Protein AF-A0A3D3CQX9-F1 (afdb_monomer)

Nearest PDB structures (foldseek):
  3dh0-assembly1_A  TM=8.111E-01  e=6.258E-07  Aquifex aeolicus
  1dl5-assembly1_A  TM=9.512E-01  e=4.922E-06  Thermotoga maritima
  2yxe-assembly1_B  TM=9.390E-01  e=7.233E-05  Methanocaldococcus jannaschii DSM 2661
  3tma-assembly1_A  TM=8.481E-01  e=3.045E-04  Thermus thermophilus HB27
  5wwr-assembly2_B  TM=9.093E-01  e=9.381E-04  Homo sapiens

Sequence (147 aa):
MQTEEQLKEMVRRKYSEIALQDKTENQASCCGTGGCTTEVYNIMTEDYSNLEGYNPDADLGLGCGLPTRFARIKNGDVVIDLGSGAGNDCFIARSETGETGKVIGIDFTDAMIDKARANADKRDFHNVEFRKGDIEKMPVTSNTADV

Solvent-accessible surface area (backbone atoms only — not comparable to full-atom values): 8348 Å² total; per-residue (Å²): 131,82,52,71,68,57,51,52,50,53,52,41,52,50,54,37,51,47,56,75,50,54,44,73,58,20,52,52,25,75,74,38,76,58,80,89,49,97,68,71,67,61,88,45,74,67,80,53,87,84,44,66,46,55,38,77,94,22,52,53,59,67,61,76,68,68,66,65,85,74,63,72,67,41,74,48,37,28,35,58,37,84,68,27,48,30,31,26,66,46,34,27,47,36,54,50,11,38,88,75,13,36,26,36,28,27,24,72,32,69,51,24,38,54,48,20,47,56,51,34,59,78,66,71,46,85,48,57,46,70,44,74,27,45,84,94,60,54,86,66,70,84,94,64,63,79,78

Radius of gyration: 15.47 Å; Cα contacts (8 Å, |Δi|>4): 254; chains: 1; bounding box: 42×39×32 Å

Structure (mmCIF, N/CA/C/O backbone):
data_AF-A0A3D3CQX9-F1
#
_entry.id   AF-A0A3D3CQX9-F1
#
loop_
_atom_site.group_PDB
_atom_site.id
_atom_site.type_symbol
_atom_site.label_atom_id
_atom_site.label_alt_id
_atom_site.label_comp_id
_atom_site.label_asym_id
_atom_site.label_entity_id
_atom_site.label_seq_id
_atom_site.pdbx_PDB_ins_code
_atom_site.Cartn_x
_atom_site.Cartn_y
_atom_site.Cartn_z
_atom_site.occupancy
_atom_site.B_iso_or_equiv
_atom_site.auth_seq_id
_atom_site.auth_comp_id
_atom_site.auth_asym_id
_atom_site.auth_atom_id
_atom_site.pdbx_PDB_model_num
ATOM 1 N N . MET A 1 1 ? 14.833 26.815 -15.435 1.00 69.38 1 MET A N 1
ATOM 2 C CA . MET A 1 1 ? 14.378 26.047 -14.257 1.00 69.38 1 MET A CA 1
ATOM 3 C C . MET A 1 1 ? 13.242 25.150 -14.699 1.00 69.38 1 MET A C 1
ATOM 5 O O . MET A 1 1 ? 12.440 25.604 -15.507 1.00 69.38 1 MET A O 1
ATOM 9 N N . GLN A 1 2 ? 13.211 23.901 -14.240 1.00 76.38 2 GLN A N 1
ATOM 10 C CA . GLN A 1 2 ? 12.053 23.028 -14.449 1.00 76.38 2 GLN A CA 1
ATOM 11 C C . GLN A 1 2 ? 10.881 23.525 -13.595 1.00 76.38 2 GLN A C 1
ATOM 13 O O . GLN A 1 2 ? 11.107 24.093 -12.525 1.00 76.38 2 GLN A O 1
ATOM 18 N N . THR A 1 3 ? 9.653 23.355 -14.080 1.00 93.12 3 THR A N 1
ATOM 19 C CA . THR A 1 3 ? 8.449 23.630 -13.285 1.00 93.12 3 THR A CA 1
ATOM 20 C C . THR A 1 3 ? 8.198 22.499 -12.286 1.00 93.12 3 THR A C 1
ATOM 22 O O . THR A 1 3 ? 8.699 21.388 -12.455 1.00 93.12 3 THR A O 1
ATOM 25 N N . GLU A 1 4 ? 7.398 22.768 -11.256 1.00 88.81 4 GLU A N 1
ATOM 26 C CA . GLU A 1 4 ? 6.961 21.765 -10.276 1.00 88.81 4 GLU A CA 1
ATOM 27 C C . GLU A 1 4 ? 6.305 20.550 -10.952 1.00 88.81 4 GLU A C 1
ATOM 29 O O . GLU A 1 4 ? 6.693 19.413 -10.704 1.00 88.81 4 GLU A O 1
ATOM 34 N N . GLU A 1 5 ? 5.415 20.794 -11.917 1.00 88.94 5 GLU A N 1
ATOM 35 C CA . GLU A 1 5 ? 4.778 19.739 -12.715 1.00 88.94 5 GLU A CA 1
ATOM 36 C C . GLU A 1 5 ? 5.790 18.898 -13.508 1.00 88.94 5 GLU A C 1
ATOM 38 O O . GLU A 1 5 ? 5.683 17.674 -13.565 1.00 88.94 5 GLU A O 1
ATOM 43 N N . GLN A 1 6 ? 6.820 19.526 -14.087 1.00 91.06 6 GLN A N 1
ATOM 44 C CA . GLN A 1 6 ? 7.869 18.805 -14.815 1.00 91.06 6 GLN A CA 1
ATOM 45 C C . GLN A 1 6 ? 8.723 17.936 -13.887 1.00 91.06 6 GLN A C 1
ATOM 47 O O . GLN A 1 6 ? 9.115 16.831 -14.268 1.00 91.06 6 GLN A O 1
ATOM 52 N N . LEU A 1 7 ? 9.010 18.420 -12.677 1.00 91.44 7 LEU A N 1
ATOM 53 C CA . LEU A 1 7 ? 9.712 17.642 -11.657 1.00 91.44 7 LEU A CA 1
ATOM 54 C C . LEU A 1 7 ? 8.860 16.452 -11.213 1.00 91.44 7 LEU A C 1
ATOM 56 O O . LEU A 1 7 ? 9.351 15.325 -11.177 1.00 91.44 7 LEU A O 1
ATOM 60 N N . LYS A 1 8 ? 7.570 16.673 -10.962 1.00 90.31 8 LYS A N 1
ATOM 61 C CA . LYS A 1 8 ? 6.640 15.623 -10.541 1.00 90.31 8 LYS A CA 1
ATOM 62 C C . LYS A 1 8 ? 6.462 14.539 -11.598 1.00 90.31 8 LYS A C 1
ATOM 64 O O . LYS A 1 8 ? 6.471 13.355 -11.271 1.00 90.31 8 LYS A O 1
ATOM 69 N N . GLU A 1 9 ? 6.380 14.927 -12.869 1.00 91.75 9 GLU A N 1
ATOM 70 C CA . GLU A 1 9 ? 6.362 13.988 -13.994 1.00 91.75 9 GLU A CA 1
ATOM 71 C C . GLU A 1 9 ? 7.647 13.157 -14.064 1.00 91.75 9 GLU A C 1
ATOM 73 O O . GLU A 1 9 ? 7.601 11.942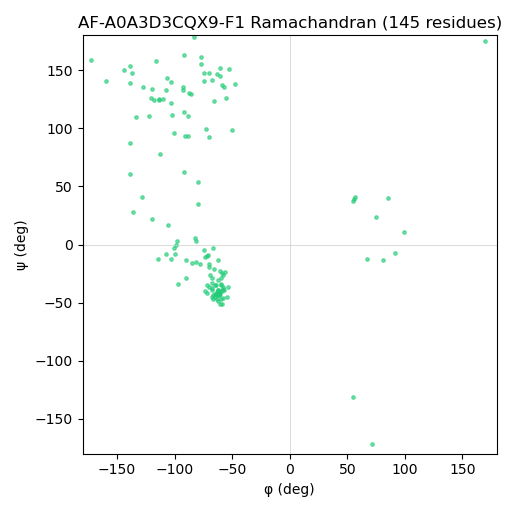 -14.258 1.00 91.75 9 GLU A O 1
ATOM 78 N N . MET A 1 10 ? 8.807 13.791 -13.860 1.00 91.69 10 MET A N 1
ATOM 79 C CA . MET A 1 10 ? 10.083 13.081 -13.839 1.00 91.69 10 MET A CA 1
ATOM 80 C C . MET A 1 10 ? 10.108 12.020 -12.736 1.00 91.69 10 MET A C 1
ATOM 82 O O . MET A 1 10 ? 10.482 10.877 -13.008 1.00 91.69 10 MET A O 1
ATOM 86 N N . VAL A 1 11 ? 9.676 12.378 -11.524 1.00 90.56 11 VAL A N 1
ATOM 87 C CA . VAL A 1 11 ? 9.594 11.450 -10.390 1.00 90.56 11 VAL A CA 1
ATOM 88 C C . VAL A 1 11 ? 8.586 10.330 -10.689 1.00 90.56 11 VAL A C 1
ATOM 90 O O . VAL A 1 11 ? 8.914 9.159 -10.512 1.00 90.56 11 VAL A O 1
ATOM 93 N N . ARG A 1 12 ? 7.410 10.644 -11.253 1.00 90.69 12 ARG A N 1
ATOM 94 C CA . ARG A 1 12 ? 6.391 9.645 -11.640 1.00 90.69 12 ARG A CA 1
ATOM 95 C C . ARG A 1 12 ? 6.911 8.624 -12.620 1.00 90.69 12 ARG A C 1
ATOM 97 O O . ARG A 1 12 ? 6.713 7.426 -12.420 1.00 90.69 12 ARG A O 1
ATOM 104 N N . ARG A 1 13 ? 7.607 9.085 -13.652 1.00 90.25 13 ARG A N 1
ATOM 105 C CA . ARG A 1 13 ? 8.219 8.193 -14.630 1.00 90.25 13 ARG A CA 1
ATOM 106 C C . ARG A 1 13 ? 9.241 7.269 -13.970 1.00 90.25 13 ARG A C 1
ATOM 108 O O . ARG A 1 13 ? 9.226 6.077 -14.248 1.00 90.25 13 ARG A O 1
ATOM 115 N N . LYS A 1 14 ? 10.077 7.789 -13.065 1.00 89.00 14 LYS A N 1
ATOM 116 C CA . LYS A 1 14 ? 11.076 6.981 -12.351 1.00 89.00 14 LYS A CA 1
ATOM 117 C C . LYS A 1 14 ? 10.464 5.905 -11.465 1.00 89.00 14 LYS A C 1
ATOM 119 O O . LYS A 1 14 ? 10.848 4.749 -11.587 1.00 89.00 14 LYS A O 1
ATOM 124 N N . TYR A 1 1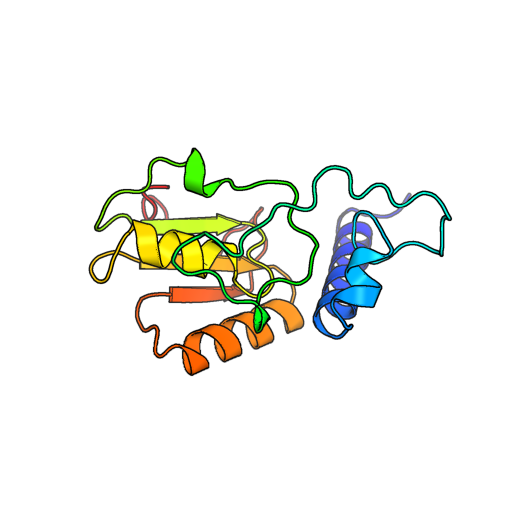5 ? 9.462 6.240 -10.662 1.00 88.50 15 TYR A N 1
ATOM 125 C CA . TYR A 1 15 ? 8.771 5.234 -9.851 1.00 88.50 15 TYR A CA 1
ATOM 126 C C . TYR A 1 15 ? 7.957 4.243 -10.699 1.00 88.50 15 TYR A C 1
ATOM 128 O O . TYR A 1 15 ? 7.848 3.076 -10.336 1.00 88.50 15 TYR A O 1
ATOM 136 N N . SER A 1 16 ? 7.466 4.655 -11.872 1.00 91.44 16 SER A N 1
ATOM 137 C CA . SER A 1 16 ? 6.819 3.731 -12.816 1.00 91.44 16 SER A CA 1
ATOM 138 C C . SER A 1 16 ? 7.805 2.723 -13.418 1.00 91.44 16 SER A C 1
ATOM 140 O O . SER A 1 16 ? 7.451 1.560 -13.576 1.00 91.44 16 SER A O 1
ATOM 142 N N . GLU A 1 17 ? 9.036 3.147 -13.734 1.00 89.06 17 GLU A N 1
ATOM 143 C CA . GLU A 1 17 ? 10.118 2.252 -14.182 1.00 89.06 17 GLU A CA 1
ATOM 144 C C . GLU A 1 17 ? 10.424 1.210 -13.093 1.00 89.06 17 GLU A C 1
ATOM 146 O O . GLU A 1 17 ? 10.332 0.012 -13.344 1.00 89.06 17 GLU A O 1
ATOM 151 N N . ILE A 1 18 ? 10.651 1.665 -11.859 1.00 88.06 18 ILE A N 1
ATOM 152 C CA . ILE A 1 18 ? 10.970 0.824 -10.692 1.00 88.06 18 ILE A CA 1
ATOM 153 C C . ILE A 1 18 ? 9.902 -0.243 -10.415 1.00 88.06 18 ILE A C 1
ATOM 155 O O . ILE A 1 18 ? 10.222 -1.379 -10.063 1.00 88.06 18 ILE A O 1
ATOM 159 N N . ALA A 1 19 ? 8.621 0.100 -10.584 1.00 88.56 19 ALA A N 1
ATOM 160 C CA . ALA A 1 19 ? 7.516 -0.838 -10.389 1.00 88.56 19 ALA A CA 1
ATOM 161 C C . ALA A 1 19 ? 7.599 -2.059 -11.324 1.00 88.56 19 ALA A C 1
ATOM 163 O O . ALA A 1 19 ? 7.110 -3.138 -10.976 1.00 88.56 19 ALA A O 1
ATOM 164 N N . LEU A 1 20 ? 8.207 -1.887 -12.501 1.00 87.44 20 LEU A N 1
ATOM 165 C CA . LEU A 1 20 ? 8.309 -2.888 -13.563 1.00 87.44 20 LEU A CA 1
ATOM 166 C C . LEU A 1 20 ? 9.661 -3.616 -13.584 1.00 87.44 20 LEU A C 1
ATOM 168 O O . LEU A 1 20 ? 9.806 -4.579 -14.334 1.00 87.44 20 LEU A O 1
ATOM 172 N N . GLN A 1 21 ? 10.627 -3.170 -12.782 1.00 85.12 21 GLN A N 1
ATOM 173 C CA . GLN A 1 21 ? 11.961 -3.759 -12.672 1.00 85.12 21 GLN A CA 1
ATOM 174 C C . GLN A 1 21 ? 12.040 -4.821 -11.573 1.00 85.12 21 GLN A C 1
ATOM 176 O O . GLN A 1 21 ? 11.195 -4.896 -10.673 1.00 85.12 21 GLN A O 1
ATOM 181 N N . ASP A 1 22 ? 13.095 -5.632 -11.638 1.00 83.19 22 ASP A N 1
ATOM 182 C CA . ASP A 1 22 ? 13.388 -6.626 -10.614 1.00 83.19 22 ASP A CA 1
ATOM 183 C C . ASP A 1 22 ? 13.947 -5.973 -9.345 1.00 83.19 22 ASP A C 1
ATOM 185 O O . ASP A 1 22 ? 14.700 -4.996 -9.381 1.00 83.19 22 ASP A O 1
ATOM 189 N N . LYS A 1 23 ? 13.641 -6.574 -8.190 1.00 79.06 23 LYS A N 1
ATOM 190 C CA . LYS A 1 23 ? 14.094 -6.093 -6.875 1.00 79.06 23 LYS A CA 1
ATOM 191 C C . LYS A 1 23 ? 15.613 -5.901 -6.801 1.00 79.06 23 LYS A C 1
ATOM 193 O O . LYS A 1 23 ? 16.079 -4.948 -6.188 1.00 79.06 23 LYS A O 1
ATOM 198 N N . THR A 1 24 ? 16.387 -6.774 -7.444 1.00 77.44 24 THR A N 1
ATOM 199 C CA . THR A 1 24 ? 17.853 -6.675 -7.486 1.00 77.44 24 THR A CA 1
ATOM 200 C C . THR A 1 24 ? 18.341 -5.432 -8.224 1.00 77.44 24 THR A C 1
ATOM 202 O O . THR A 1 24 ? 19.348 -4.853 -7.827 1.00 77.44 24 THR A O 1
ATOM 205 N N . GLU A 1 25 ? 17.636 -5.004 -9.276 1.00 77.31 25 GLU A N 1
ATOM 206 C CA . GLU A 1 25 ? 17.952 -3.763 -9.992 1.00 77.31 25 GLU A CA 1
ATOM 207 C C . GLU A 1 25 ? 17.587 -2.546 -9.141 1.00 77.31 25 GLU A C 1
ATOM 209 O O . GLU A 1 25 ? 18.378 -1.612 -9.019 1.00 77.31 25 GLU A O 1
ATOM 214 N N . ASN A 1 26 ? 16.433 -2.598 -8.472 1.00 74.19 26 ASN A N 1
ATOM 215 C CA . ASN A 1 26 ? 15.980 -1.535 -7.577 1.00 74.19 26 ASN A CA 1
ATOM 216 C C . ASN A 1 26 ? 16.939 -1.336 -6.393 1.00 74.19 26 ASN A C 1
ATOM 218 O O . ASN A 1 26 ? 17.252 -0.209 -6.020 1.00 74.19 26 ASN A O 1
ATOM 222 N N . GLN A 1 27 ? 17.471 -2.424 -5.836 1.00 71.88 27 GLN A N 1
ATOM 223 C CA . GLN A 1 27 ? 18.438 -2.375 -4.738 1.00 71.88 27 GLN A CA 1
ATOM 224 C C . GLN A 1 27 ? 19.842 -1.929 -5.172 1.00 71.88 27 GLN A C 1
ATOM 226 O O . GLN A 1 27 ? 20.673 -1.637 -4.314 1.00 71.88 27 GLN A O 1
ATOM 231 N N . ALA A 1 28 ? 20.137 -1.830 -6.471 1.00 65.44 28 ALA A N 1
ATOM 232 C CA . ALA A 1 28 ? 21.436 -1.351 -6.945 1.00 65.44 28 ALA A CA 1
ATOM 233 C C . ALA A 1 28 ? 21.621 0.175 -6.787 1.00 65.44 28 ALA A C 1
ATOM 235 O O . ALA A 1 28 ? 22.704 0.695 -7.056 1.00 65.44 28 ALA A O 1
ATOM 236 N N . SER A 1 29 ? 20.588 0.906 -6.352 1.00 60.44 29 SER A N 1
ATOM 237 C CA . SER A 1 29 ? 20.614 2.356 -6.144 1.00 60.44 29 SER A CA 1
ATOM 238 C C . SER A 1 29 ? 19.764 2.756 -4.934 1.00 60.44 29 SER A C 1
ATOM 240 O O . SER A 1 29 ? 18.746 2.133 -4.662 1.00 60.44 29 SER A O 1
ATOM 242 N N . CYS A 1 30 ? 20.134 3.851 -4.260 1.00 52.91 30 CYS A N 1
ATOM 243 C CA . CYS A 1 30 ? 19.441 4.391 -3.077 1.00 52.91 30 CYS A CA 1
ATOM 244 C C . CYS A 1 30 ? 17.939 4.692 -3.317 1.00 52.91 30 CYS A C 1
ATOM 246 O O . CYS A 1 30 ? 17.142 4.686 -2.385 1.00 52.91 30 CYS A O 1
ATOM 248 N N . CYS A 1 31 ? 17.531 4.918 -4.573 1.00 54.03 31 CYS A N 1
ATOM 249 C CA . CYS A 1 31 ? 16.129 5.121 -4.967 1.00 54.03 31 CYS A CA 1
ATOM 250 C C . CYS A 1 31 ? 15.756 4.337 -6.239 1.00 54.03 31 CYS A C 1
ATOM 252 O O . CYS A 1 31 ? 14.948 4.813 -7.036 1.00 54.03 31 CYS A O 1
ATOM 254 N N . GLY A 1 32 ? 16.408 3.203 -6.513 1.00 53.72 32 GLY A N 1
ATOM 255 C CA . GLY A 1 32 ? 16.115 2.340 -7.669 1.00 53.72 32 GLY A CA 1
ATOM 256 C C . GLY A 1 32 ? 16.418 2.902 -9.063 1.00 53.72 32 GLY A C 1
ATOM 257 O O . GLY A 1 32 ? 16.458 2.141 -10.021 1.00 53.72 32 GLY A O 1
ATOM 258 N N . THR A 1 33 ? 16.692 4.203 -9.219 1.00 46.78 33 THR A N 1
ATOM 259 C CA . THR A 1 33 ? 17.028 4.808 -10.519 1.00 46.78 33 THR A CA 1
ATOM 260 C C . THR A 1 33 ? 18.169 5.823 -10.415 1.00 46.78 33 THR A C 1
ATOM 262 O O . THR A 1 33 ? 17.977 7.032 -10.316 1.00 46.78 33 THR A O 1
ATOM 265 N N . GLY A 1 34 ? 19.398 5.324 -10.515 1.00 41.94 34 GLY A N 1
ATOM 266 C CA . GLY A 1 34 ? 20.623 6.109 -10.653 1.00 41.94 34 GLY A CA 1
ATOM 267 C C . GLY A 1 34 ? 21.711 5.216 -11.238 1.00 41.94 34 GLY A C 1
ATOM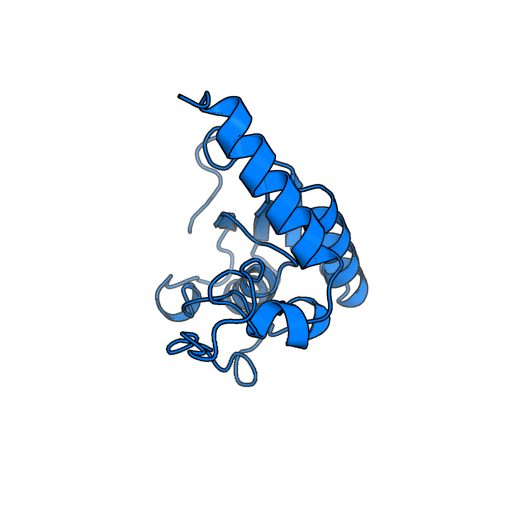 268 O O . GLY A 1 34 ? 21.747 4.032 -10.920 1.00 41.94 34 GLY A O 1
ATOM 269 N N . GLY A 1 35 ? 22.537 5.744 -12.149 1.00 41.34 35 GLY A N 1
ATOM 270 C CA . GLY A 1 35 ? 23.593 4.964 -12.806 1.00 41.34 35 GLY A CA 1
ATOM 271 C C . GLY A 1 35 ? 24.494 4.242 -11.801 1.00 41.34 35 GLY A C 1
ATOM 272 O O . GLY A 1 35 ? 24.652 4.721 -10.682 1.00 41.34 35 GLY A O 1
ATOM 273 N N . CYS A 1 36 ? 25.065 3.103 -12.209 1.00 39.19 36 CYS A N 1
ATOM 274 C CA . CYS A 1 36 ? 25.877 2.227 -11.365 1.00 39.19 36 CYS A CA 1
ATOM 275 C C . CYS A 1 36 ? 26.966 3.006 -10.611 1.00 39.19 36 CYS A C 1
ATOM 277 O O . CYS A 1 36 ? 28.035 3.281 -11.157 1.00 39.19 36 CYS A O 1
ATOM 279 N N . THR A 1 37 ? 26.715 3.338 -9.348 1.00 44.59 37 THR A N 1
ATOM 280 C CA . THR A 1 37 ? 27.763 3.727 -8.411 1.00 44.59 37 THR A CA 1
ATOM 281 C C . THR A 1 37 ? 28.203 2.471 -7.677 1.00 44.59 37 THR A C 1
ATOM 283 O O . THR A 1 37 ? 27.380 1.702 -7.194 1.00 44.59 37 THR A O 1
ATOM 286 N N . THR A 1 38 ? 29.512 2.248 -7.568 1.00 42.38 38 THR A N 1
ATOM 287 C CA . THR A 1 38 ? 30.101 1.157 -6.765 1.00 42.38 38 THR A CA 1
ATOM 288 C C . THR A 1 38 ? 29.875 1.325 -5.260 1.00 42.38 38 THR A C 1
ATOM 290 O O . THR A 1 38 ? 30.275 0.473 -4.473 1.00 42.38 38 THR A O 1
ATOM 293 N N . GLU A 1 39 ? 29.243 2.423 -4.854 1.00 41.00 39 GLU A N 1
ATOM 294 C CA . GLU A 1 39 ? 28.855 2.714 -3.484 1.00 41.00 39 GLU A CA 1
ATOM 295 C C . GLU A 1 39 ? 27.366 2.401 -3.327 1.00 41.00 39 GLU A C 1
ATOM 297 O O . GLU A 1 39 ? 26.489 3.190 -3.683 1.00 41.00 39 GLU A O 1
ATOM 302 N N . VAL A 1 40 ? 27.087 1.192 -2.839 1.00 42.72 40 VAL A N 1
ATOM 303 C CA . VAL A 1 40 ? 25.750 0.767 -2.422 1.00 42.72 40 VAL A CA 1
ATOM 304 C C . VAL A 1 40 ? 25.410 1.538 -1.146 1.00 42.72 40 VAL A C 1
ATOM 306 O O . VAL A 1 40 ? 25.752 1.121 -0.044 1.00 42.72 40 VAL A O 1
ATOM 309 N N . TYR A 1 41 ? 24.747 2.684 -1.283 1.00 42.03 41 TYR A N 1
ATOM 310 C CA . TYR A 1 41 ? 24.245 3.476 -0.152 1.00 42.03 41 TYR A CA 1
ATOM 311 C C . TYR A 1 41 ? 22.932 2.925 0.429 1.00 42.03 41 TYR A C 1
ATOM 313 O O . TYR A 1 41 ? 22.103 3.678 0.927 1.00 42.03 41 TYR A O 1
ATOM 321 N N . ASN A 1 42 ? 22.749 1.605 0.438 1.00 45.41 42 ASN A N 1
ATOM 322 C CA . ASN A 1 42 ? 21.634 0.979 1.144 1.00 45.41 42 ASN A CA 1
ATOM 323 C C . ASN A 1 42 ? 22.071 0.616 2.570 1.00 45.41 42 ASN A C 1
ATOM 325 O O . ASN A 1 42 ? 22.118 -0.546 2.953 1.00 45.41 42 ASN A O 1
ATOM 329 N N . ILE A 1 43 ? 22.429 1.630 3.365 1.00 44.44 43 ILE A N 1
ATOM 330 C CA . ILE A 1 43 ? 22.756 1.460 4.796 1.00 44.44 43 ILE A CA 1
ATOM 331 C C . ILE A 1 43 ? 21.492 1.134 5.625 1.00 44.44 43 ILE A C 1
ATOM 333 O O . ILE A 1 43 ? 21.605 0.740 6.780 1.00 44.44 43 ILE A O 1
ATOM 337 N N . MET A 1 44 ? 20.298 1.221 5.025 1.00 50.44 44 MET A N 1
ATOM 338 C CA . MET A 1 44 ? 19.005 0.983 5.677 1.00 50.44 44 MET A CA 1
ATOM 339 C C . MET A 1 44 ? 18.129 -0.026 4.913 1.00 50.44 44 MET A C 1
ATOM 341 O O . MET A 1 44 ? 16.933 0.198 4.757 1.00 50.44 44 MET A O 1
ATOM 345 N N . THR A 1 45 ? 18.692 -1.123 4.385 1.00 55.12 45 THR A N 1
ATOM 346 C CA . THR A 1 45 ? 17.837 -2.241 3.943 1.00 55.12 45 THR A CA 1
ATOM 347 C C . THR A 1 45 ? 17.304 -2.953 5.180 1.00 55.12 45 THR A C 1
ATOM 349 O O . THR A 1 45 ? 18.017 -3.724 5.820 1.00 55.12 45 THR A O 1
ATOM 352 N N . GLU A 1 46 ? 16.067 -2.640 5.545 1.00 66.25 46 GLU A N 1
ATOM 353 C CA . GLU A 1 46 ? 15.381 -3.245 6.684 1.00 66.25 46 GLU A CA 1
ATOM 354 C C . GLU A 1 46 ? 14.937 -4.671 6.346 1.00 66.25 46 GLU A C 1
ATOM 356 O O . GLU A 1 46 ? 14.488 -4.973 5.236 1.00 66.25 46 GLU A O 1
ATOM 361 N N . ASP A 1 47 ? 15.071 -5.563 7.324 1.00 79.69 47 ASP A N 1
ATOM 362 C CA . ASP A 1 47 ? 14.624 -6.941 7.200 1.00 79.69 47 ASP A CA 1
ATOM 363 C C . ASP A 1 47 ? 13.159 -7.062 7.632 1.00 79.6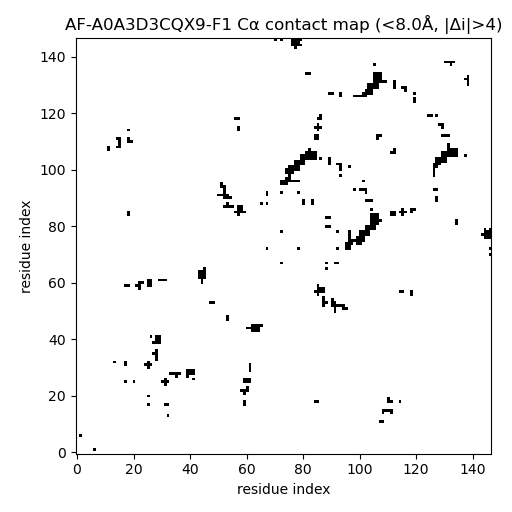9 47 ASP A C 1
ATOM 365 O O . ASP A 1 47 ? 12.836 -7.264 8.805 1.00 79.69 47 ASP A O 1
ATOM 369 N N . TYR A 1 48 ? 12.265 -6.959 6.654 1.00 83.44 48 TYR A N 1
ATOM 370 C CA . TYR A 1 48 ? 10.835 -7.177 6.846 1.00 83.44 48 TYR A CA 1
ATOM 371 C C . TYR A 1 48 ? 10.468 -8.655 7.073 1.00 83.44 48 TYR A C 1
ATOM 373 O O . TYR A 1 48 ? 9.326 -8.933 7.433 1.00 83.44 48 TYR A O 1
ATOM 381 N N . SER A 1 49 ? 11.390 -9.612 6.879 1.00 83.12 49 SER A N 1
ATOM 382 C CA . SER A 1 49 ? 11.064 -11.051 6.842 1.00 83.12 49 SER A CA 1
ATOM 383 C C . SER A 1 49 ? 10.443 -11.591 8.131 1.00 83.12 49 SER A C 1
ATOM 385 O O . SER A 1 49 ? 9.732 -12.595 8.101 1.00 83.12 49 SER A O 1
ATOM 387 N N . ASN A 1 50 ? 10.676 -10.904 9.251 1.00 86.81 50 ASN A N 1
ATOM 388 C CA . ASN A 1 50 ? 10.166 -11.272 10.569 1.00 86.81 50 ASN A CA 1
ATOM 389 C C . ASN A 1 50 ? 8.891 -10.509 10.968 1.00 86.81 50 ASN A C 1
ATOM 391 O O . ASN A 1 50 ? 8.427 -10.657 12.100 1.00 86.81 50 ASN A O 1
ATOM 395 N N . LEU A 1 51 ? 8.345 -9.667 10.087 1.00 90.88 51 LEU A N 1
ATOM 396 C CA . LEU A 1 51 ? 7.123 -8.915 10.354 1.00 90.88 51 LEU A CA 1
ATOM 397 C C . LEU A 1 51 ? 5.901 -9.677 9.860 1.00 90.88 51 LEU A C 1
ATOM 399 O O . LEU A 1 51 ? 5.860 -10.196 8.743 1.00 90.88 51 LEU A O 1
ATOM 403 N N . GLU A 1 52 ? 4.870 -9.704 10.699 1.00 93.19 52 GLU A N 1
ATOM 404 C CA . GLU A 1 52 ? 3.559 -10.161 10.268 1.00 93.19 52 GLU A CA 1
ATOM 405 C C . GLU A 1 52 ? 3.053 -9.257 9.137 1.00 93.19 52 GLU A C 1
ATOM 407 O O . GLU A 1 52 ? 3.378 -8.073 9.071 1.00 93.19 52 GLU A O 1
ATOM 412 N N . GLY A 1 53 ? 2.326 -9.836 8.184 1.00 92.94 53 GLY A N 1
ATOM 413 C CA . GLY A 1 53 ? 1.842 -9.087 7.028 1.00 92.94 53 GLY A CA 1
ATOM 414 C C . GLY A 1 53 ? 2.870 -8.889 5.909 1.00 92.94 53 GLY A C 1
ATOM 415 O O . GLY A 1 53 ? 2.437 -8.604 4.794 1.00 92.94 53 GLY A O 1
ATOM 416 N N . TYR A 1 54 ? 4.169 -9.143 6.135 1.00 94.88 54 TYR A N 1
ATOM 417 C CA . TYR A 1 54 ? 5.206 -9.026 5.100 1.00 94.88 54 TYR A CA 1
ATOM 418 C C . TYR A 1 54 ? 4.807 -9.719 3.789 1.00 94.88 54 TYR A C 1
ATOM 420 O O . TYR A 1 54 ? 4.232 -10.819 3.780 1.00 94.88 54 TYR A O 1
ATOM 428 N N . ASN A 1 55 ? 5.093 -9.059 2.665 1.00 94.00 55 ASN A N 1
ATOM 429 C CA . ASN A 1 55 ? 4.855 -9.604 1.339 1.00 94.00 55 ASN A CA 1
ATOM 430 C C . ASN A 1 55 ? 6.080 -9.392 0.431 1.00 94.00 55 ASN A C 1
ATOM 432 O O . ASN A 1 55 ? 6.310 -8.265 -0.014 1.00 94.00 55 ASN A O 1
ATOM 436 N N . PRO A 1 56 ? 6.825 -10.452 0.069 1.00 92.25 56 PRO A N 1
ATOM 437 C CA . PRO A 1 56 ? 7.995 -10.315 -0.797 1.00 92.25 56 PRO A CA 1
ATOM 438 C C . PRO A 1 56 ? 7.655 -9.770 -2.193 1.00 92.25 56 PRO A C 1
ATOM 440 O O . PRO A 1 56 ? 8.461 -9.036 -2.758 1.00 92.25 56 PRO A O 1
ATOM 443 N N . ASP A 1 57 ? 6.454 -10.043 -2.721 1.00 93.38 57 ASP A N 1
ATOM 444 C CA . ASP A 1 57 ? 5.986 -9.514 -4.017 1.00 93.38 57 ASP A CA 1
ATOM 445 C C . ASP A 1 57 ? 5.704 -7.997 -3.976 1.00 93.38 57 ASP A C 1
ATOM 447 O O . ASP A 1 57 ? 5.562 -7.347 -5.018 1.00 93.38 57 ASP A O 1
ATOM 451 N N . ALA A 1 58 ? 5.577 -7.431 -2.774 1.00 93.62 58 ALA A N 1
ATOM 452 C CA . ALA A 1 58 ? 5.326 -6.012 -2.539 1.00 93.62 58 ALA A CA 1
ATOM 453 C C . ALA A 1 58 ? 6.577 -5.246 -2.088 1.00 93.62 58 ALA A C 1
ATOM 455 O O . ALA A 1 58 ? 6.580 -4.016 -2.067 1.00 93.62 58 ALA A O 1
ATOM 456 N N . ASP A 1 59 ? 7.639 -5.960 -1.726 1.00 91.75 59 ASP A N 1
ATOM 457 C CA . ASP A 1 59 ? 8.896 -5.391 -1.267 1.00 91.75 59 ASP A CA 1
ATOM 458 C C . ASP A 1 59 ? 9.846 -5.183 -2.451 1.00 91.75 59 ASP A C 1
ATOM 460 O O . ASP A 1 59 ? 10.607 -6.066 -2.854 1.00 91.75 59 ASP A O 1
ATOM 464 N N . LEU A 1 60 ? 9.800 -3.968 -2.999 1.00 88.12 60 LEU A N 1
ATOM 465 C CA . LEU A 1 60 ? 10.647 -3.535 -4.111 1.00 88.12 60 LEU A CA 1
ATOM 466 C C . LEU A 1 60 ? 12.052 -3.093 -3.668 1.00 88.12 60 LEU A C 1
ATOM 468 O O . LEU A 1 60 ? 12.834 -2.665 -4.514 1.00 88.12 60 LEU A O 1
ATOM 472 N N . GLY A 1 61 ? 12.386 -3.199 -2.374 1.00 83.56 61 GLY A N 1
ATOM 473 C CA . GLY A 1 61 ? 13.713 -2.877 -1.847 1.00 83.56 61 GLY A CA 1
ATOM 474 C C . GLY A 1 61 ? 14.032 -1.383 -1.747 1.00 83.56 61 GLY A C 1
ATOM 475 O O . GLY A 1 61 ? 15.205 -1.024 -1.767 1.00 83.56 61 GLY A O 1
ATOM 476 N N . LEU A 1 62 ? 13.008 -0.528 -1.660 1.00 80.25 62 LEU A N 1
ATOM 477 C CA . LEU A 1 62 ? 13.138 0.939 -1.606 1.00 80.25 62 LEU A CA 1
ATOM 478 C C . LEU A 1 62 ? 12.837 1.533 -0.220 1.00 80.25 62 LEU A C 1
ATOM 480 O O . LEU A 1 62 ? 12.994 2.736 -0.024 1.00 80.25 62 LEU A O 1
ATOM 484 N N . GLY A 1 63 ? 12.338 0.717 0.713 1.00 74.94 63 GLY A N 1
ATOM 485 C CA . GLY A 1 63 ? 11.988 1.161 2.060 1.00 74.94 63 GLY A CA 1
ATOM 486 C C . GLY A 1 63 ? 13.229 1.563 2.856 1.00 74.94 63 GLY A C 1
ATOM 487 O O . GLY A 1 63 ? 14.274 0.923 2.747 1.00 74.94 63 GLY A O 1
ATOM 488 N N . CYS A 1 64 ? 13.112 2.623 3.659 1.00 73.00 64 CYS A N 1
ATOM 489 C CA . CYS A 1 64 ? 14.203 3.162 4.479 1.00 73.00 64 CYS A CA 1
ATOM 490 C C . CYS A 1 64 ? 13.901 3.152 5.989 1.00 73.00 64 CYS A C 1
ATOM 492 O O . CYS A 1 64 ? 14.496 3.915 6.751 1.00 73.00 64 CYS A O 1
ATOM 494 N N . GLY A 1 65 ? 12.973 2.298 6.424 1.00 77.69 65 GLY A N 1
ATOM 495 C CA . GLY A 1 65 ? 12.583 2.149 7.822 1.00 77.69 65 GLY A CA 1
ATOM 496 C C . GLY A 1 65 ? 11.330 1.289 7.986 1.00 77.69 65 GLY A C 1
ATOM 497 O O . GLY A 1 65 ? 10.683 0.925 7.008 1.00 77.69 65 GLY A O 1
ATOM 498 N N . LEU A 1 66 ? 10.965 1.015 9.241 1.00 84.19 66 LEU A N 1
ATOM 499 C CA . LEU A 1 66 ? 9.743 0.296 9.618 1.00 84.19 66 LEU A CA 1
ATOM 500 C C . LEU A 1 66 ? 8.769 1.230 10.360 1.00 84.19 66 LEU A C 1
ATOM 502 O O . LEU A 1 66 ? 8.696 1.174 11.592 1.00 84.19 66 LEU A O 1
ATOM 506 N N . PRO A 1 67 ? 8.031 2.119 9.664 1.00 85.44 67 PRO A N 1
ATOM 507 C CA . PRO A 1 67 ? 7.174 3.113 10.316 1.00 85.44 67 PRO A CA 1
ATOM 508 C C . PRO A 1 67 ? 6.088 2.477 11.195 1.00 85.44 67 PRO A C 1
ATOM 510 O O . PRO A 1 67 ? 5.792 3.005 12.269 1.00 85.44 67 PRO A O 1
ATOM 513 N N . THR A 1 68 ? 5.560 1.308 10.815 1.00 87.62 68 THR A N 1
ATOM 514 C CA . THR A 1 68 ? 4.499 0.615 11.570 1.00 87.62 68 THR A CA 1
ATOM 515 C C . THR A 1 68 ? 4.927 0.278 13.005 1.00 87.62 68 THR A C 1
ATOM 517 O O . THR A 1 68 ? 4.171 0.490 13.951 1.00 87.62 68 THR A O 1
ATOM 520 N N . ARG A 1 69 ? 6.212 -0.056 13.214 1.00 87.19 69 ARG A N 1
ATOM 521 C CA . ARG A 1 69 ? 6.808 -0.344 14.537 1.00 87.19 69 ARG A CA 1
ATOM 522 C C . ARG A 1 69 ? 6.692 0.811 15.531 1.00 87.19 69 ARG A C 1
ATOM 524 O O . ARG A 1 69 ? 6.756 0.586 16.741 1.00 87.19 69 ARG A O 1
ATOM 531 N N . PHE A 1 70 ? 6.564 2.038 15.035 1.00 89.50 70 PHE A N 1
ATOM 532 C CA . PHE A 1 70 ? 6.495 3.254 15.843 1.00 89.50 70 PHE A CA 1
ATOM 533 C C . PHE A 1 70 ? 5.140 3.962 15.741 1.00 89.50 70 PHE A C 1
ATOM 535 O O . PHE A 1 70 ? 4.859 4.829 16.570 1.00 89.50 70 PHE A O 1
ATOM 542 N N . ALA A 1 71 ? 4.298 3.566 14.783 1.00 91.06 71 ALA A N 1
ATOM 543 C CA . ALA A 1 71 ? 2.994 4.162 14.506 1.00 91.06 71 ALA A CA 1
ATOM 544 C C . ALA A 1 71 ? 1.944 3.876 15.593 1.00 91.06 71 ALA A C 1
ATOM 546 O O . ALA A 1 71 ? 0.986 4.630 15.730 1.00 91.06 71 ALA A O 1
ATOM 547 N N . AR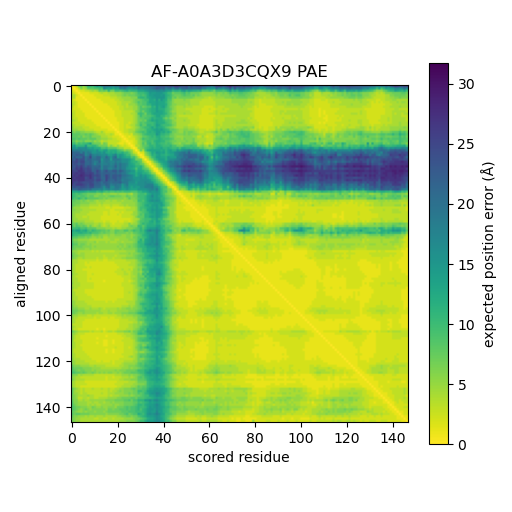G A 1 72 ? 2.158 2.840 16.424 1.00 94.81 72 ARG A N 1
ATOM 548 C CA . ARG A 1 72 ? 1.248 2.436 17.517 1.00 94.81 72 ARG A CA 1
ATOM 549 C C . ARG A 1 72 ? -0.172 2.134 17.021 1.00 94.81 72 ARG A C 1
ATOM 551 O O . ARG A 1 72 ? -1.138 2.492 17.699 1.00 94.81 72 ARG A O 1
ATOM 558 N N . ILE A 1 73 ? -0.260 1.469 15.870 1.00 97.69 73 ILE A N 1
ATOM 559 C CA . ILE A 1 73 ? -1.510 0.994 15.276 1.00 97.69 73 ILE A CA 1
ATOM 560 C C . ILE A 1 73 ? -2.204 0.055 16.265 1.00 97.69 73 ILE A C 1
ATOM 562 O O . ILE A 1 73 ? -1.568 -0.775 16.925 1.00 97.69 73 ILE A O 1
ATOM 566 N N . LYS A 1 74 ? -3.517 0.210 16.400 1.00 97.88 74 LYS A N 1
ATOM 567 C CA . LYS A 1 74 ? -4.375 -0.615 17.247 1.00 97.88 74 LYS A CA 1
ATOM 568 C C . LYS A 1 74 ? -5.368 -1.378 16.389 1.00 97.88 74 LYS A C 1
ATOM 570 O O . LYS A 1 74 ? -5.720 -0.969 15.288 1.00 97.88 74 LYS A O 1
ATOM 575 N N . ASN A 1 75 ? -5.873 -2.474 16.948 1.00 98.00 75 ASN A N 1
ATOM 576 C CA . ASN A 1 75 ? -6.956 -3.224 16.328 1.00 98.00 75 ASN A CA 1
ATOM 577 C C . ASN A 1 75 ? -8.167 -2.319 16.057 1.00 98.00 75 ASN A C 1
ATOM 579 O O . ASN A 1 75 ? -8.690 -1.701 16.987 1.00 98.00 75 ASN A O 1
ATOM 583 N N . GLY A 1 76 ? -8.636 -2.309 14.810 1.00 98.19 76 GLY A N 1
ATOM 584 C CA . GLY A 1 76 ? -9.775 -1.508 14.367 1.00 98.19 76 GLY A CA 1
ATOM 585 C C . GLY A 1 76 ? -9.427 -0.123 13.819 1.00 98.19 76 GLY A C 1
ATOM 586 O O . GLY A 1 76 ? -10.327 0.512 13.275 1.00 98.19 76 GLY A O 1
ATOM 587 N N . ASP A 1 77 ? -8.172 0.325 13.910 1.00 98.56 77 ASP A N 1
ATOM 588 C CA . ASP A 1 77 ? -7.743 1.616 13.365 1.00 98.56 77 ASP A CA 1
ATOM 589 C C . ASP A 1 77 ? -7.888 1.665 11.832 1.00 98.56 77 ASP A C 1
ATOM 591 O O . ASP A 1 77 ? -7.667 0.677 11.111 1.00 98.56 77 ASP A O 1
ATOM 595 N N . VAL A 1 78 ? -8.202 2.854 11.324 1.00 98.50 78 VAL A N 1
ATOM 596 C CA . VAL A 1 78 ? -8.082 3.202 9.909 1.00 98.50 78 VAL A CA 1
ATOM 597 C C . VAL A 1 78 ? -6.709 3.825 9.665 1.00 98.50 78 VAL A C 1
ATOM 599 O O . VAL A 1 78 ? -6.430 4.921 10.147 1.00 98.50 78 VAL A O 1
ATOM 602 N N . VAL A 1 79 ? -5.867 3.147 8.887 1.00 98.44 79 VAL A N 1
ATOM 603 C CA . VAL A 1 79 ? -4.481 3.553 8.602 1.00 98.44 79 VAL A CA 1
ATOM 604 C C . VAL A 1 79 ? -4.359 4.059 7.166 1.00 98.44 79 VAL A C 1
ATOM 606 O O . VAL A 1 79 ? -4.831 3.392 6.237 1.00 98.44 79 VAL A O 1
ATOM 609 N N . ILE A 1 80 ? -3.706 5.207 6.962 1.00 98.12 80 ILE A N 1
ATOM 610 C CA . ILE A 1 80 ? -3.331 5.700 5.628 1.00 98.12 80 ILE A CA 1
ATOM 611 C C . ILE A 1 80 ? -1.814 5.626 5.438 1.00 98.12 80 ILE A C 1
ATOM 613 O O . ILE A 1 80 ? -1.048 6.228 6.181 1.00 98.12 80 ILE A O 1
ATOM 617 N N . ASP A 1 81 ? -1.390 4.949 4.374 1.00 97.38 81 ASP A N 1
ATOM 618 C CA . ASP A 1 81 ? 0.010 4.862 3.955 1.00 97.38 81 ASP A CA 1
ATOM 619 C C . ASP A 1 81 ? 0.267 5.780 2.745 1.00 97.38 81 ASP A C 1
ATOM 621 O O . ASP A 1 81 ? -0.388 5.666 1.701 1.00 97.38 81 ASP A O 1
ATOM 625 N N . LEU A 1 82 ? 1.201 6.722 2.895 1.00 96.19 82 LEU A N 1
ATOM 626 C CA . LEU A 1 82 ? 1.509 7.764 1.913 1.00 96.19 82 LEU A CA 1
ATOM 627 C C . LEU A 1 82 ? 2.784 7.411 1.143 1.00 96.19 82 LEU A C 1
ATOM 629 O O . LEU A 1 82 ? 3.883 7.491 1.682 1.00 96.19 82 LEU A O 1
ATOM 633 N N . GLY A 1 83 ? 2.640 7.099 -0.145 1.00 94.94 83 GLY A N 1
ATOM 634 C CA . GLY A 1 83 ? 3.722 6.513 -0.940 1.00 94.94 83 GLY A CA 1
ATOM 635 C C . GLY A 1 83 ? 3.781 4.993 -0.790 1.00 94.94 83 GLY A C 1
ATOM 636 O O . GLY A 1 83 ? 4.862 4.423 -0.704 1.00 94.94 83 GLY A O 1
ATOM 637 N N . SER A 1 84 ? 2.610 4.347 -0.764 1.00 96.44 84 SER A N 1
ATOM 638 C CA . SER A 1 84 ? 2.459 2.923 -0.427 1.00 96.44 84 SER A CA 1
ATOM 639 C C . SER A 1 84 ? 3.156 1.938 -1.379 1.00 96.44 84 SER A C 1
ATOM 641 O O . SER A 1 84 ? 3.283 0.749 -1.064 1.00 96.44 84 SER A O 1
ATOM 643 N N . GLY A 1 85 ? 3.595 2.394 -2.561 1.00 95.81 85 GLY A N 1
ATOM 644 C CA . GLY A 1 85 ? 4.273 1.561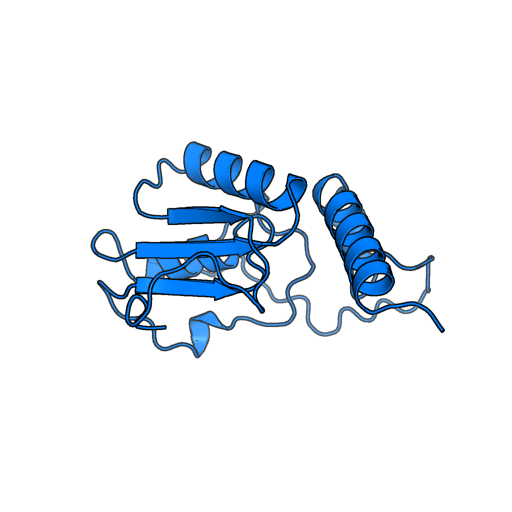 -3.547 1.00 95.81 85 GLY A CA 1
ATOM 645 C C . GLY A 1 85 ? 3.454 0.323 -3.914 1.00 95.81 85 GLY A C 1
ATOM 646 O O . GLY A 1 85 ? 2.261 0.408 -4.194 1.00 95.81 85 GLY A O 1
ATOM 647 N N . ALA A 1 86 ? 4.092 -0.849 -3.886 1.00 96.62 86 ALA A N 1
ATOM 648 C CA . ALA A 1 86 ? 3.437 -2.131 -4.155 1.00 96.62 86 ALA A CA 1
ATOM 649 C C . ALA A 1 86 ? 2.692 -2.727 -2.935 1.00 96.62 86 ALA A C 1
ATOM 651 O O . ALA A 1 86 ? 2.192 -3.854 -3.022 1.00 96.62 86 ALA A O 1
ATOM 652 N N . GLY A 1 87 ? 2.612 -1.988 -1.820 1.00 96.88 87 GLY A N 1
ATOM 653 C CA . GLY A 1 87 ? 1.728 -2.270 -0.687 1.00 96.88 87 GLY A CA 1
ATOM 654 C C . GLY A 1 87 ? 2.346 -2.982 0.518 1.00 96.88 87 GLY A C 1
ATOM 655 O O . GLY A 1 87 ? 1.592 -3.416 1.384 1.00 96.88 87 GLY A O 1
ATOM 656 N N . ASN A 1 88 ? 3.673 -3.138 0.608 1.00 96.06 88 ASN A N 1
ATOM 657 C CA . ASN A 1 88 ? 4.294 -3.929 1.682 1.00 96.06 88 ASN A CA 1
ATOM 658 C C . ASN A 1 88 ? 3.943 -3.406 3.087 1.00 96.06 88 ASN A C 1
ATOM 660 O O . ASN A 1 88 ? 3.443 -4.168 3.915 1.00 96.06 88 ASN A O 1
ATOM 664 N N . ASP A 1 89 ? 4.123 -2.105 3.323 1.00 95.81 89 ASP A N 1
ATOM 665 C CA . ASP A 1 89 ? 3.816 -1.484 4.617 1.00 95.81 89 ASP A CA 1
ATOM 666 C C . ASP A 1 89 ? 2.309 -1.480 4.901 1.00 95.81 89 ASP A C 1
ATOM 668 O O . ASP A 1 89 ? 1.899 -1.721 6.035 1.00 95.81 89 ASP A O 1
ATOM 672 N N . CYS A 1 90 ? 1.466 -1.349 3.871 1.00 98.00 90 CYS A N 1
ATOM 673 C CA . CYS A 1 90 ? 0.020 -1.532 4.005 1.00 98.00 90 CYS A CA 1
ATOM 674 C C . CYS A 1 90 ? -0.356 -2.931 4.519 1.00 98.00 90 CYS A C 1
ATOM 676 O O . CYS A 1 90 ? -1.273 -3.070 5.331 1.00 98.00 90 CYS A O 1
ATOM 678 N N . PHE A 1 91 ? 0.321 -3.987 4.058 1.00 97.69 91 PHE A N 1
ATOM 679 C CA . PHE A 1 91 ? 0.027 -5.352 4.502 1.00 97.69 91 PHE A CA 1
ATOM 680 C C . PHE A 1 91 ? 0.488 -5.611 5.937 1.00 97.69 91 PHE A C 1
ATOM 682 O O . PHE A 1 91 ? -0.212 -6.307 6.675 1.00 97.69 91 PHE A O 1
ATOM 689 N N . ILE A 1 92 ? 1.604 -5.006 6.347 1.00 96.75 92 ILE A N 1
ATOM 690 C CA . ILE A 1 92 ? 2.087 -5.030 7.735 1.00 96.75 92 ILE A CA 1
ATOM 691 C C . ILE A 1 92 ? 1.125 -4.249 8.641 1.00 96.75 92 ILE A C 1
ATOM 693 O O . ILE A 1 92 ? 0.660 -4.768 9.658 1.00 96.75 92 ILE A O 1
ATOM 697 N N . ALA A 1 93 ? 0.716 -3.047 8.230 1.00 97.88 93 ALA A N 1
ATOM 698 C CA . ALA A 1 93 ? -0.300 -2.269 8.933 1.00 97.88 93 ALA A CA 1
ATOM 699 C C . ALA A 1 93 ? -1.626 -3.039 9.050 1.00 97.88 93 ALA A C 1
ATOM 701 O O . ALA A 1 93 ? -2.264 -3.008 10.103 1.00 97.88 93 ALA A O 1
ATOM 702 N N . ARG A 1 94 ? -2.019 -3.797 8.012 1.00 97.88 94 ARG A N 1
ATOM 703 C CA . ARG A 1 94 ? -3.224 -4.640 8.044 1.00 97.88 94 ARG A CA 1
ATOM 704 C C . ARG A 1 94 ? -3.135 -5.710 9.124 1.00 97.88 94 ARG A C 1
ATOM 706 O O . ARG A 1 94 ? -4.137 -5.958 9.791 1.00 97.88 94 ARG A O 1
ATOM 713 N N . SER A 1 95 ? -1.988 -6.372 9.291 1.00 97.12 95 SER A N 1
ATOM 714 C CA . SER A 1 95 ? -1.827 -7.339 10.388 1.00 97.12 95 SER A CA 1
ATOM 715 C C . SER A 1 95 ? -1.913 -6.686 11.765 1.00 97.12 95 SER A C 1
ATOM 717 O O . SER A 1 95 ? -2.489 -7.285 12.665 1.00 97.12 95 SER A O 1
ATOM 719 N N . GLU A 1 96 ? -1.425 -5.453 11.924 1.00 97.31 96 GLU A N 1
ATOM 720 C CA . GLU A 1 96 ? -1.479 -4.736 13.206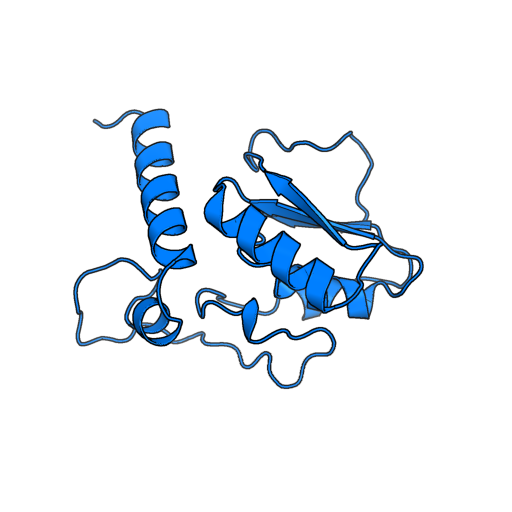 1.00 97.31 96 GLU A CA 1
ATOM 721 C C . GLU A 1 96 ? -2.894 -4.231 13.553 1.00 97.31 96 GLU A C 1
ATOM 723 O O . GLU A 1 96 ? -3.324 -4.341 14.703 1.00 97.31 96 GLU A O 1
ATOM 728 N N . THR A 1 97 ? -3.645 -3.719 12.568 1.00 97.94 97 THR A N 1
ATOM 729 C CA . THR A 1 97 ? -5.030 -3.244 12.773 1.00 97.94 97 THR A CA 1
ATOM 730 C C . THR A 1 97 ? -6.081 -4.368 12.763 1.00 97.94 97 THR A C 1
ATOM 732 O O . THR A 1 97 ? -7.224 -4.190 13.197 1.00 97.94 97 THR A O 1
ATOM 735 N N . GLY A 1 98 ? -5.710 -5.557 12.287 1.00 97.25 98 GLY A N 1
ATOM 736 C CA . GLY A 1 98 ? -6.575 -6.733 12.272 1.00 97.25 98 GLY A CA 1
ATOM 737 C C . GLY A 1 98 ? -7.726 -6.659 11.259 1.00 97.25 98 GLY A C 1
ATOM 738 O O . GLY A 1 98 ? -7.807 -5.780 10.402 1.00 97.25 98 GLY A O 1
ATOM 739 N N . GLU A 1 99 ? -8.636 -7.633 11.335 1.00 96.00 99 GLU A N 1
ATOM 740 C CA . GLU A 1 99 ? -9.740 -7.802 10.371 1.00 96.00 99 GLU A CA 1
ATOM 741 C C . GLU A 1 99 ? -10.810 -6.708 10.458 1.00 96.00 99 GLU A C 1
ATOM 743 O O . GLU A 1 99 ? -11.499 -6.434 9.478 1.00 96.00 99 GLU A O 1
ATOM 748 N N . THR A 1 100 ? -10.954 -6.084 11.628 1.00 97.06 100 THR A N 1
ATOM 749 C CA . THR A 1 100 ? -11.931 -5.014 11.866 1.00 97.06 100 THR A CA 1
ATOM 750 C C . THR A 1 100 ? -11.421 -3.638 11.459 1.00 97.06 100 THR A C 1
ATOM 752 O O . THR A 1 100 ? -12.219 -2.709 11.364 1.00 97.06 100 THR A O 1
ATOM 755 N N . GLY A 1 101 ? -10.109 -3.494 11.263 1.00 98.12 101 GLY A N 1
ATOM 756 C CA . GLY A 1 101 ? -9.491 -2.257 10.806 1.00 98.12 101 GLY A CA 1
ATOM 757 C C . GLY A 1 101 ? -9.542 -2.090 9.294 1.00 98.12 101 GLY A C 1
ATOM 758 O O . GLY A 1 101 ? -10.018 -2.966 8.562 1.00 98.12 101 GLY A O 1
ATOM 759 N N . LYS A 1 102 ? -9.019 -0.962 8.811 1.00 98.44 102 LYS A N 1
ATOM 760 C CA . LYS A 1 102 ? -8.929 -0.661 7.377 1.00 98.44 102 LYS A CA 1
ATOM 761 C C . LYS A 1 102 ? -7.590 -0.016 7.044 1.00 98.44 102 LYS A C 1
ATOM 763 O O . LYS A 1 102 ? -7.147 0.873 7.757 1.00 98.44 102 LYS A O 1
ATOM 768 N N . VAL A 1 103 ? -6.987 -0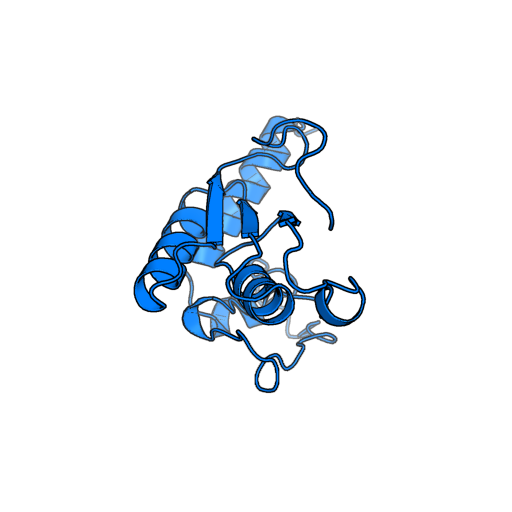.405 5.925 1.00 98.62 103 VAL A N 1
ATOM 769 C CA . VAL A 1 103 ? -5.758 0.222 5.419 1.00 98.62 103 VAL A CA 1
ATOM 770 C C . VAL A 1 103 ? -6.001 0.821 4.039 1.00 98.62 103 VAL A C 1
ATOM 772 O O . VAL A 1 103 ? -6.609 0.180 3.178 1.00 98.62 103 VAL A O 1
ATOM 775 N N . ILE A 1 104 ? -5.544 2.054 3.829 1.00 98.50 104 ILE A N 1
ATOM 776 C CA . ILE A 1 104 ? -5.630 2.759 2.549 1.00 98.50 104 ILE A CA 1
ATOM 777 C C . ILE A 1 104 ? -4.219 3.153 2.111 1.00 98.50 104 ILE A C 1
ATOM 779 O O . ILE A 1 104 ? -3.616 4.052 2.692 1.00 98.50 104 ILE A O 1
ATOM 783 N N . GLY A 1 105 ? -3.713 2.513 1.061 1.00 98.25 105 GLY A N 1
ATOM 784 C CA . GLY A 1 105 ? -2.463 2.902 0.418 1.00 98.25 105 GLY A CA 1
ATOM 785 C C . GLY A 1 105 ? -2.697 3.957 -0.659 1.00 98.25 105 GLY A C 1
ATOM 786 O O . GLY A 1 105 ? -3.571 3.797 -1.520 1.00 98.25 105 GLY A O 1
ATOM 787 N N . ILE A 1 106 ? -1.925 5.041 -0.618 1.00 98.25 106 ILE A N 1
ATOM 788 C CA . ILE A 1 106 ? -1.926 6.092 -1.638 1.00 98.25 106 ILE A CA 1
ATOM 789 C C . ILE A 1 106 ? -0.577 6.082 -2.347 1.00 98.25 106 ILE A C 1
ATOM 791 O O . ILE A 1 106 ? 0.471 6.224 -1.721 1.00 98.25 106 ILE A O 1
ATOM 795 N N . ASP A 1 107 ? -0.607 5.951 -3.667 1.00 97.50 107 ASP A N 1
ATOM 796 C CA . ASP A 1 107 ? 0.555 6.129 -4.536 1.00 97.50 107 ASP A CA 1
ATOM 797 C C . ASP A 1 107 ? 0.131 6.905 -5.785 1.00 97.50 107 ASP A C 1
ATOM 799 O O . ASP A 1 107 ? -1.037 6.894 -6.183 1.00 97.50 107 ASP A O 1
ATOM 803 N N . PHE A 1 108 ? 1.060 7.613 -6.411 1.00 94.81 108 PHE A N 1
ATOM 804 C CA . PHE A 1 108 ? 0.745 8.524 -7.508 1.00 94.81 108 PHE A CA 1
ATOM 805 C C . PHE A 1 108 ? 1.042 7.929 -8.897 1.00 94.81 108 PHE A C 1
ATOM 807 O O . PHE A 1 108 ? 0.747 8.579 -9.908 1.00 94.81 108 PHE A O 1
ATOM 814 N N . THR A 1 109 ? 1.598 6.713 -8.973 1.00 95.38 109 THR A N 1
ATOM 815 C CA . THR A 1 109 ? 1.857 5.990 -10.233 1.00 95.38 109 THR A CA 1
ATOM 816 C C . THR A 1 109 ? 0.821 4.889 -10.486 1.00 95.38 109 THR A C 1
ATOM 818 O O . THR A 1 109 ? 0.439 4.161 -9.574 1.00 95.38 109 THR A O 1
ATOM 821 N N . ASP A 1 110 ? 0.373 4.725 -11.738 1.00 96.25 110 ASP A N 1
ATOM 822 C CA . ASP A 1 110 ? -0.546 3.628 -12.098 1.00 96.25 110 ASP A CA 1
ATOM 823 C C . ASP A 1 110 ? 0.102 2.253 -11.871 1.00 96.25 110 ASP A C 1
ATOM 825 O O . ASP A 1 110 ? -0.516 1.361 -11.300 1.00 96.25 110 ASP A O 1
ATOM 829 N N . ALA A 1 111 ? 1.382 2.111 -12.234 1.00 96.12 111 ALA A N 1
ATOM 830 C CA . ALA A 1 111 ? 2.105 0.846 -12.136 1.00 96.12 111 ALA A CA 1
ATOM 831 C C . ALA A 1 111 ? 2.229 0.325 -10.690 1.00 96.12 111 ALA A C 1
ATOM 833 O O . ALA A 1 111 ? 2.085 -0.878 -10.466 1.00 96.12 111 ALA A O 1
ATOM 834 N N . MET A 1 112 ? 2.462 1.205 -9.705 1.00 96.69 112 MET A N 1
ATOM 835 C CA . MET A 1 112 ? 2.490 0.800 -8.293 1.00 96.69 112 MET A CA 1
ATOM 836 C C . MET A 1 112 ? 1.105 0.382 -7.812 1.00 96.69 112 MET A C 1
ATOM 838 O O . MET A 1 112 ? 0.969 -0.674 -7.201 1.00 96.69 112 MET A O 1
ATOM 842 N N . ILE A 1 113 ? 0.071 1.160 -8.145 1.00 98.06 113 ILE A N 1
ATOM 843 C CA . ILE A 1 113 ? -1.308 0.865 -7.746 1.00 98.06 113 ILE A CA 1
ATOM 844 C C . ILE A 1 113 ? -1.786 -0.470 -8.321 1.00 98.06 113 ILE A C 1
ATOM 846 O O . ILE A 1 113 ? -2.389 -1.262 -7.595 1.00 98.06 113 ILE A O 1
ATOM 850 N N . ASP A 1 114 ? -1.497 -0.754 -9.589 1.00 97.88 114 ASP A N 1
ATOM 851 C CA . ASP A 1 114 ? -1.871 -2.021 -10.220 1.00 97.88 114 ASP A CA 1
ATOM 852 C C . ASP A 1 114 ? -1.157 -3.207 -9.556 1.00 97.88 114 ASP A C 1
ATOM 854 O O . ASP A 1 114 ? -1.790 -4.221 -9.245 1.00 97.88 114 ASP A O 1
ATOM 858 N N . LYS A 1 115 ? 0.142 -3.066 -9.254 1.00 97.19 115 LYS A N 1
ATOM 859 C CA . LYS A 1 115 ? 0.908 -4.095 -8.538 1.00 97.19 115 LYS A CA 1
ATOM 860 C C . LYS A 1 115 ? 0.391 -4.295 -7.107 1.00 97.19 115 LYS A C 1
ATOM 862 O O . LYS A 1 115 ? 0.225 -5.435 -6.676 1.00 97.19 115 LYS A O 1
ATOM 867 N N . ALA A 1 116 ? 0.084 -3.216 -6.392 1.00 98.06 116 ALA A N 1
ATOM 868 C CA . ALA A 1 116 ? -0.437 -3.265 -5.030 1.00 98.06 116 ALA A CA 1
ATOM 869 C C . ALA A 1 116 ? -1.809 -3.948 -4.954 1.00 98.06 116 ALA A C 1
ATOM 871 O O . ALA A 1 116 ? -2.028 -4.807 -4.098 1.00 98.06 116 ALA A O 1
ATOM 872 N N . ARG A 1 117 ? -2.707 -3.642 -5.898 1.00 98.06 117 ARG A N 1
ATOM 873 C CA . ARG A 1 117 ? -4.013 -4.310 -6.021 1.00 98.06 117 ARG A CA 1
ATOM 874 C C . ARG A 1 117 ? -3.861 -5.794 -6.317 1.00 98.06 117 ARG A C 1
ATOM 876 O O . ARG A 1 117 ? -4.422 -6.605 -5.591 1.00 98.06 117 ARG A O 1
ATOM 883 N N . ALA A 1 118 ? -3.024 -6.157 -7.290 1.00 97.50 118 ALA A N 1
ATOM 884 C CA . ALA A 1 118 ? -2.746 -7.561 -7.584 1.00 97.50 118 ALA A CA 1
ATOM 885 C C . ALA A 1 118 ? -2.181 -8.308 -6.359 1.00 97.50 118 ALA A C 1
ATOM 887 O O . ALA A 1 118 ? -2.509 -9.471 -6.128 1.00 97.50 118 ALA A O 1
ATOM 888 N N . ASN A 1 119 ? -1.353 -7.642 -5.549 1.00 97.38 119 ASN A N 1
ATOM 889 C CA . ASN A 1 119 ? -0.822 -8.199 -4.308 1.00 97.38 119 ASN A CA 1
ATOM 890 C C . ASN A 1 119 ? -1.888 -8.354 -3.209 1.00 97.38 119 ASN A C 1
ATOM 892 O O . ASN A 1 119 ? -1.843 -9.343 -2.479 1.00 97.38 119 ASN A O 1
ATOM 896 N N . ALA A 1 120 ? -2.843 -7.426 -3.092 1.00 97.44 120 ALA A N 1
ATOM 897 C CA . ALA A 1 120 ? -3.975 -7.562 -2.172 1.00 97.44 120 ALA A CA 1
ATOM 898 C C . ALA A 1 120 ? -4.913 -8.703 -2.580 1.00 97.44 120 ALA A C 1
ATOM 900 O O . ALA A 1 120 ? -5.288 -9.510 -1.729 1.00 97.44 120 ALA A O 1
ATOM 901 N N . ASP A 1 121 ? -5.220 -8.812 -3.875 1.00 96.81 121 ASP A N 1
ATOM 902 C CA . ASP A 1 121 ? -6.095 -9.853 -4.420 1.00 96.81 121 ASP A CA 1
ATOM 903 C C . ASP A 1 121 ? -5.520 -11.253 -4.164 1.00 96.81 121 ASP A C 1
ATOM 905 O O . ASP A 1 121 ? -6.228 -12.145 -3.700 1.00 96.81 121 ASP A O 1
ATOM 909 N N . LYS A 1 122 ? -4.208 -11.445 -4.372 1.00 96.50 122 LYS A N 1
ATOM 910 C CA . LYS A 1 122 ? -3.508 -12.708 -4.054 1.00 96.50 122 LYS A CA 1
ATOM 911 C C . LYS A 1 122 ? -3.627 -13.119 -2.582 1.00 96.50 122 LYS A C 1
ATOM 913 O O . LYS A 1 122 ? -3.475 -14.299 -2.271 1.00 96.50 122 LYS A O 1
ATOM 918 N N . ARG A 1 123 ? -3.825 -12.154 -1.680 1.00 93.75 123 ARG A N 1
ATOM 919 C CA . ARG A 1 123 ? -3.910 -12.363 -0.227 1.00 93.75 123 ARG A CA 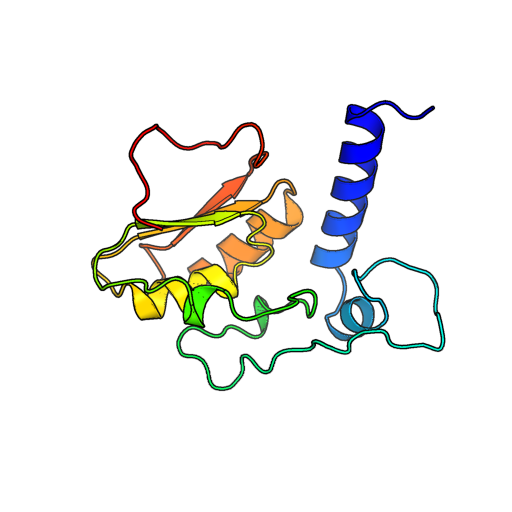1
ATOM 920 C C . ARG A 1 123 ? -5.348 -12.413 0.286 1.00 93.75 123 ARG A C 1
ATOM 922 O O . ARG A 1 123 ? -5.531 -12.594 1.485 1.00 93.75 123 ARG A O 1
ATOM 929 N N . ASP A 1 124 ? -6.331 -12.256 -0.600 1.00 94.94 124 ASP A N 1
ATOM 930 C CA . ASP A 1 124 ? -7.758 -12.214 -0.267 1.00 94.94 124 ASP A CA 1
ATOM 931 C C . ASP A 1 124 ? -8.090 -11.143 0.793 1.00 94.94 124 ASP A C 1
ATOM 933 O O . ASP A 1 124 ? -8.889 -11.327 1.711 1.00 94.94 124 ASP A O 1
ATOM 937 N N . PHE A 1 125 ? -7.410 -9.996 0.712 1.00 94.06 125 PHE A N 1
ATOM 938 C CA . PHE A 1 125 ? -7.612 -8.897 1.651 1.00 94.06 125 PHE A CA 1
ATOM 939 C C . PHE A 1 125 ? -8.725 -7.968 1.173 1.00 94.06 125 PHE A C 1
ATOM 941 O O . PHE A 1 125 ? -8.554 -7.196 0.237 1.00 94.06 125 PHE A O 1
ATOM 948 N N . HIS A 1 126 ? -9.856 -7.983 1.878 1.00 93.06 126 HIS A N 1
ATOM 949 C CA . HIS A 1 126 ? -10.987 -7.091 1.593 1.00 93.06 126 HIS A CA 1
ATOM 950 C C . HIS A 1 126 ? -10.930 -5.753 2.344 1.00 93.06 126 HIS A C 1
ATOM 952 O O . HIS A 1 126 ? -11.679 -4.831 2.022 1.00 93.06 126 HIS A O 1
ATOM 958 N N . ASN A 1 127 ? -10.058 -5.636 3.352 1.00 97.19 127 ASN A N 1
ATOM 959 C CA . ASN A 1 127 ? -9.911 -4.441 4.187 1.00 97.19 127 ASN A CA 1
ATOM 960 C C . ASN A 1 127 ? -8.641 -3.621 3.886 1.00 97.19 127 ASN A C 1
ATOM 962 O O . ASN A 1 127 ? -8.262 -2.758 4.679 1.00 97.19 127 ASN A O 1
ATOM 966 N N . VAL A 1 128 ? -8.013 -3.859 2.729 1.00 98.19 128 VAL A N 1
ATOM 967 C CA . VAL A 1 128 ? -6.887 -3.075 2.200 1.00 98.19 128 VAL A CA 1
ATOM 968 C C . VAL A 1 128 ? -7.287 -2.499 0.846 1.00 98.19 128 VAL A C 1
ATOM 970 O O . VAL A 1 128 ? -7.725 -3.228 -0.039 1.00 98.19 128 VAL A O 1
ATOM 973 N N . GLU A 1 129 ? -7.159 -1.187 0.683 1.00 97.12 129 GLU A N 1
ATOM 974 C CA . GLU A 1 129 ? -7.573 -0.464 -0.519 1.00 97.12 129 GLU A CA 1
ATOM 975 C C . GLU A 1 129 ? -6.417 0.387 -1.054 1.00 97.12 129 GLU A C 1
ATOM 977 O O . GLU A 1 129 ? -5.779 1.107 -0.296 1.00 97.12 129 GLU A O 1
ATOM 982 N N . PHE A 1 130 ? -6.191 0.371 -2.370 1.00 98.31 130 PHE A N 1
ATOM 983 C CA . PHE A 1 130 ? -5.170 1.204 -3.013 1.00 98.31 130 PHE A CA 1
ATOM 984 C C . PHE A 1 130 ? -5.792 2.258 -3.925 1.00 98.31 130 PHE A C 1
ATOM 986 O O . PHE A 1 130 ? -6.561 1.945 -4.850 1.00 98.31 130 PHE A O 1
ATOM 993 N N . ARG A 1 131 ? -5.432 3.520 -3.680 1.00 97.75 131 ARG A N 1
ATOM 994 C CA . ARG A 1 131 ? -5.939 4.692 -4.400 1.00 97.75 131 ARG A CA 1
ATOM 995 C C . ARG A 1 131 ? -4.807 5.400 -5.119 1.00 97.75 131 ARG A C 1
ATOM 997 O O . ARG A 1 131 ? -3.857 5.861 -4.496 1.00 97.75 131 ARG A O 1
ATOM 1004 N N . LYS A 1 132 ? -4.972 5.574 -6.430 1.00 97.25 132 LYS A N 1
ATOM 1005 C CA . LYS A 1 132 ? -4.121 6.487 -7.182 1.00 97.25 132 LYS A CA 1
ATOM 1006 C C . LYS A 1 132 ? -4.388 7.911 -6.715 1.00 97.25 132 LYS A C 1
ATOM 1008 O O . LYS A 1 132 ? -5.525 8.380 -6.796 1.00 97.25 132 LYS A O 1
ATOM 1013 N N . GLY A 1 133 ? -3.354 8.605 -6.272 1.00 95.00 133 GLY A N 1
ATOM 1014 C CA . GLY A 1 133 ? -3.502 9.960 -5.784 1.00 95.00 133 GLY A CA 1
ATOM 1015 C C . GLY A 1 133 ? -2.182 10.634 -5.495 1.00 95.00 133 GLY A C 1
ATOM 1016 O O . GLY A 1 133 ? -1.156 10.003 -5.281 1.00 95.00 133 GLY A O 1
ATOM 1017 N N . ASP A 1 134 ? -2.243 11.951 -5.491 1.00 92.62 134 ASP A N 1
ATOM 1018 C CA . ASP A 1 134 ? -1.165 12.804 -5.039 1.00 92.62 134 ASP A CA 1
ATOM 1019 C C . ASP A 1 134 ? -1.283 12.984 -3.525 1.00 92.62 134 ASP A C 1
ATOM 1021 O O . ASP A 1 134 ? -2.359 13.333 -3.039 1.00 92.62 134 ASP A O 1
ATOM 1025 N N . ILE A 1 135 ? -0.208 12.767 -2.770 1.00 92.12 135 ILE A N 1
ATOM 1026 C CA . ILE A 1 135 ? -0.240 12.932 -1.309 1.00 92.12 135 ILE A CA 1
ATOM 1027 C C . ILE A 1 135 ? -0.471 14.397 -0.899 1.00 92.12 135 ILE A C 1
ATOM 1029 O O . ILE A 1 135 ? -0.969 14.662 0.189 1.00 92.12 135 ILE A O 1
ATOM 1033 N N . GLU A 1 136 ? -0.197 15.359 -1.785 1.00 90.56 136 GLU A N 1
ATOM 1034 C CA . GLU A 1 136 ? -0.504 16.779 -1.557 1.00 90.56 136 GLU A CA 1
ATOM 1035 C C . GLU A 1 136 ? -1.994 17.096 -1.782 1.00 90.56 136 GLU A C 1
ATOM 1037 O O . GLU A 1 136 ? -2.498 18.131 -1.343 1.00 90.56 136 GLU A O 1
ATOM 1042 N N . LYS A 1 137 ? -2.720 16.201 -2.465 1.00 91.06 137 LYS A N 1
ATOM 1043 C CA . LYS A 1 137 ? -4.155 16.297 -2.780 1.00 91.06 137 LYS A CA 1
ATOM 1044 C C . LYS A 1 137 ? -4.813 14.929 -2.602 1.00 91.06 137 LYS A C 1
ATOM 1046 O O . LYS A 1 137 ? -5.331 14.341 -3.554 1.00 91.06 137 LYS A O 1
ATOM 1051 N N . MET A 1 138 ? -4.739 14.413 -1.376 1.00 91.44 138 MET A N 1
ATOM 1052 C CA . MET A 1 138 ? -5.108 13.031 -1.073 1.00 91.44 138 MET A CA 1
ATOM 1053 C C . MET A 1 138 ? -6.560 12.707 -1.470 1.00 91.44 138 MET A C 1
ATOM 1055 O O . MET A 1 138 ? -7.472 13.466 -1.130 1.00 91.44 138 MET A O 1
ATOM 1059 N N . PRO A 1 139 ? -6.817 11.552 -2.114 1.00 93.12 139 PRO A N 1
ATOM 1060 C CA . PRO A 1 139 ? -8.158 11.094 -2.482 1.00 93.12 139 PRO A CA 1
ATOM 1061 C C . PRO A 1 139 ? -8.894 10.466 -1.281 1.00 93.12 139 PRO A C 1
ATOM 1063 O O . PRO A 1 139 ? -9.357 9.322 -1.331 1.00 93.12 139 PRO A O 1
ATOM 1066 N N . VAL A 1 140 ? -8.976 11.196 -0.168 1.00 94.38 140 VAL A N 1
ATOM 1067 C CA . VAL A 1 140 ? -9.625 10.767 1.080 1.00 94.38 140 VAL A CA 1
ATOM 1068 C C . VAL A 1 140 ? -10.463 11.902 1.658 1.00 94.38 140 VAL A C 1
ATOM 1070 O O . VAL A 1 140 ? -10.149 13.080 1.499 1.00 94.38 140 VAL A O 1
ATOM 1073 N N . THR A 1 141 ? -11.559 11.552 2.323 1.00 93.56 141 THR A N 1
ATOM 1074 C CA . THR A 1 141 ? -12.408 12.514 3.033 1.00 93.56 141 THR A CA 1
ATOM 1075 C C . THR A 1 141 ? -11.772 12.929 4.359 1.00 93.56 141 THR A C 1
ATOM 1077 O O . THR A 1 141 ? -10.981 12.186 4.943 1.00 93.56 141 THR A O 1
ATOM 1080 N N . SER A 1 142 ? -12.124 14.111 4.866 1.00 93.75 142 SER A N 1
ATOM 1081 C CA . SER A 1 142 ? -11.643 14.582 6.169 1.00 93.75 142 SER A CA 1
ATOM 1082 C C . SER A 1 142 ? -12.066 13.652 7.315 1.00 93.75 142 SER A C 1
ATOM 1084 O O . SER A 1 142 ? -13.109 13.007 7.240 1.00 93.75 142 SER A O 1
ATOM 1086 N N . ASN A 1 143 ? -11.258 13.617 8.384 1.00 93.12 143 ASN A N 1
ATOM 1087 C CA . ASN A 1 143 ? -11.507 12.843 9.612 1.00 93.12 143 ASN A CA 1
ATOM 1088 C C . ASN A 1 143 ? -11.733 11.335 9.378 1.00 93.12 143 ASN A C 1
ATOM 1090 O O . ASN A 1 143 ? -12.606 10.740 10.002 1.00 93.12 143 ASN A O 1
ATOM 1094 N N . THR A 1 144 ? -10.977 10.737 8.450 1.00 94.38 144 THR A N 1
ATOM 1095 C CA . THR A 1 144 ? -11.117 9.311 8.096 1.00 94.38 144 THR A CA 1
ATOM 1096 C C . THR A 1 144 ? -10.107 8.404 8.802 1.00 94.38 144 THR A C 1
ATOM 1098 O O . THR A 1 144 ? -10.449 7.261 9.073 1.00 94.38 144 THR A O 1
ATOM 1101 N N . ALA A 1 145 ? -8.880 8.875 9.047 1.00 96.75 145 ALA A N 1
ATOM 1102 C CA . ALA A 1 145 ? -7.772 8.044 9.518 1.00 96.75 145 ALA A CA 1
ATOM 1103 C C . ALA A 1 145 ? -7.435 8.293 10.988 1.00 96.75 145 ALA A C 1
ATOM 1105 O O . ALA A 1 145 ? -7.463 9.438 11.447 1.00 96.75 145 ALA A O 1
ATOM 1106 N N . ASP A 1 146 ? -7.081 7.214 11.677 1.00 97.69 146 ASP A N 1
ATOM 1107 C CA . ASP A 1 146 ? -6.553 7.211 13.039 1.00 97.69 146 ASP A CA 1
ATOM 1108 C C . ASP A 1 146 ? -5.018 7.315 13.044 1.00 97.69 146 ASP A C 1
ATOM 1110 O O . ASP A 1 146 ? -4.444 7.874 13.985 1.00 97.69 146 ASP A O 1
ATOM 1114 N N . VAL A 1 147 ? -4.376 6.801 11.981 1.00 96.00 147 VAL A N 1
ATOM 1115 C CA . VAL A 1 147 ? -2.919 6.759 11.766 1.00 96.00 147 VAL A CA 1
ATOM 1116 C C . VAL A 1 147 ? -2.566 7.221 10.357 1.00 96.00 147 VAL A C 1
ATOM 1118 O O . VAL A 1 147 ? -3.188 6.711 9.391 1.00 96.00 147 VAL A O 1
#

Secondary structure (DSSP, 8-state):
---HHHHHHHHHHHHHHHHHS-HHHHTTSTTS-S---S----TT---GGGSTT--TTT--S---S-THHHH---TT-EEEEET-TTSHHHHHHHHHH-TTSEEEEEES-HHHHHHHHHHHHHTT-SSEEEEE-BTTB-SS-TT----

Mean predicted aligned error: 6.32 Å

Foldseek 3Di:
DDDPVRVVVVVQVQLLVLLVDALVCQQQDQGSDDPRDPDRPPPQQDDCVPAQQADPLQCSRNDRDLVLVVVPAAAQFEEEAEQCFLNRSVSSSCVRNDPNHAYEYEHQYPSRQVNNVVRCVVVVNPRYYYDHDDPVGDPDDPPRGPD

pLDDT: mean 86.69, std 16.07, range [39.19, 98.62]